Protein AF-A0AAJ4VQ17-F1 (afdb_monomer)

pLDDT: mean 73.84, std 9.92, range [55.25, 94.19]

Secondary structure (DSSP, 8-state):
-HHHHHHHHHHHHHHHHHHHHHHHHTTT-TTHHHHHHHHHHHHHHHHHHHHHHHHHHS---HHHHHHHHHHHHHHHHHHHHHHHHHHHHHHHHHHHHHHH--

Foldseek 3Di:
DVVVVVVVVLVVVVVVLCVVLVVVVVPPDPCNVVVVVVSVVVVVVSVVVVVVVVVVVPPPPCVVVVVVVVVVVVVVVVVVVVVVVVVVVVVVVVVVVVVVVD

Organism: NCBI:txid169430

Sequence (102 aa):
MRAFFEGLVLLAAVVVYFLPAIVADAREREDAFALTIFNVLFGWTVIGWIAAFVWARHRVSDKRLANLASNTRRSLGRVTIAKIVARSRRARAARRQSTLSA

Solvent-accessible surface area (backbone atoms only — not comparable to full-atom values): 5845 Å² total; per-residue (Å²): 111,69,70,56,53,52,50,50,53,52,52,52,51,53,55,63,64,48,47,63,58,58,58,40,67,75,59,82,48,90,63,47,60,63,53,49,53,50,49,50,57,55,49,48,50,52,52,51,49,53,51,49,51,56,53,69,68,49,74,75,67,55,66,60,58,52,53,51,55,60,55,50,55,58,56,52,52,52,53,54,51,50,53,53,50,52,53,53,51,54,57,50,52,57,55,53,52,62,67,71,77,111

Radius of gyration: 34.55 Å; Cα contacts (8 Å, |Δi|>4): 9; chains: 1; bounding box: 64×31×95 Å

Mean predicted aligned error: 14.81 Å

InterPro domains:
  IPR016410 Bacteriophage-associated immunity protein [PF14373] (16-56)

Structure (mmCIF, N/CA/C/O backbone):
data_AF-A0AAJ4VQ17-F1
#
_entry.id   AF-A0AAJ4VQ17-F1
#
loop_
_atom_site.group_PDB
_atom_site.id
_atom_site.type_symbol
_atom_site.label_atom_id
_atom_site.label_alt_id
_atom_site.label_comp_id
_atom_site.label_asym_id
_atom_site.label_entity_id
_atom_site.label_seq_id
_atom_site.pdbx_PDB_in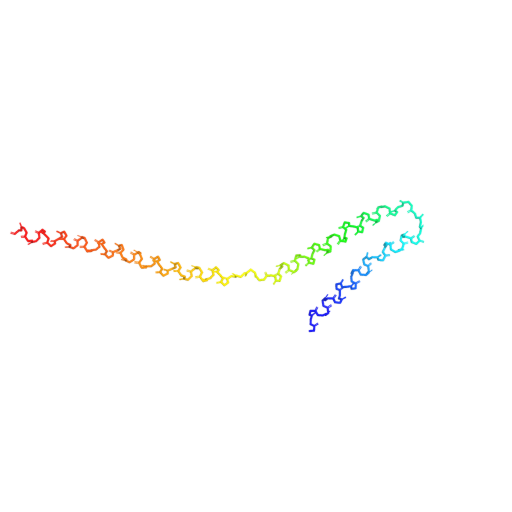s_code
_atom_site.Cartn_x
_atom_site.Cartn_y
_atom_site.Cartn_z
_atom_site.occupancy
_atom_site.B_iso_or_equiv
_atom_site.auth_seq_id
_atom_site.auth_comp_id
_atom_site.auth_asym_id
_atom_site.auth_atom_id
_atom_site.pdbx_PDB_model_num
ATOM 1 N N . MET A 1 1 ? -10.575 -19.719 -8.647 1.00 59.41 1 MET A N 1
ATOM 2 C CA . MET A 1 1 ? -10.541 -19.372 -10.088 1.00 59.41 1 MET A CA 1
ATOM 3 C C . MET A 1 1 ? -10.501 -17.862 -10.317 1.00 59.41 1 MET A C 1
ATOM 5 O O . MET A 1 1 ? -9.563 -17.419 -10.958 1.00 59.41 1 MET A O 1
ATOM 9 N N . ARG A 1 2 ? -11.405 -17.055 -9.732 1.00 62.16 2 ARG A N 1
ATOM 10 C CA . ARG A 1 2 ? -11.409 -15.580 -9.904 1.00 62.16 2 ARG A CA 1
ATOM 11 C C . ARG A 1 2 ? -10.091 -14.881 -9.517 1.00 62.16 2 ARG A C 1
ATOM 13 O O . ARG A 1 2 ? -9.524 -14.179 -10.338 1.00 62.16 2 ARG A O 1
ATOM 20 N N . ALA A 1 3 ? -9.541 -15.190 -8.340 1.00 66.75 3 ALA A N 1
ATOM 21 C CA . ALA A 1 3 ? -8.275 -14.608 -7.872 1.00 66.75 3 ALA A CA 1
ATOM 22 C C . ALA A 1 3 ? -7.043 -14.986 -8.724 1.00 66.75 3 ALA A C 1
ATOM 24 O O . ALA A 1 3 ? -6.043 -14.279 -8.719 1.00 66.75 3 ALA A O 1
ATOM 25 N N . PHE A 1 4 ? -7.104 -16.107 -9.452 1.00 69.50 4 PHE A N 1
ATOM 26 C CA . PHE A 1 4 ? -6.016 -16.548 -10.331 1.00 69.50 4 PHE A CA 1
ATOM 27 C C . PHE A 1 4 ? -6.030 -15.763 -11.648 1.00 69.50 4 PHE A C 1
ATOM 29 O O . PHE A 1 4 ? -4.985 -15.340 -12.127 1.00 69.50 4 PHE A O 1
ATOM 36 N N . PHE A 1 5 ? -7.228 -15.503 -12.184 1.00 73.94 5 PHE A N 1
ATOM 37 C CA . PHE A 1 5 ? -7.427 -14.613 -13.328 1.00 73.94 5 PHE A CA 1
ATOM 38 C C . PHE A 1 5 ? -6.998 -13.177 -13.014 1.00 73.94 5 PHE A C 1
ATOM 40 O O . PHE A 1 5 ? -6.290 -12.574 -13.811 1.00 73.94 5 PHE A O 1
ATOM 47 N N . GLU A 1 6 ? -7.356 -12.652 -11.839 1.00 71.19 6 GLU A N 1
ATOM 48 C CA . GLU A 1 6 ? -6.902 -11.324 -11.395 1.00 71.19 6 GLU A CA 1
ATOM 49 C C . GLU A 1 6 ? -5.372 -11.249 -11.292 1.00 71.19 6 GLU A C 1
ATOM 51 O O . GLU A 1 6 ? -4.770 -10.300 -11.790 1.00 71.19 6 GLU A O 1
ATOM 56 N N . GLY A 1 7 ? -4.732 -12.274 -10.717 1.00 72.12 7 GLY A N 1
ATOM 57 C CA . GLY A 1 7 ? -3.270 -12.355 -10.647 1.00 72.12 7 GLY A CA 1
ATOM 58 C C . GLY A 1 7 ? -2.598 -12.423 -12.022 1.00 72.12 7 GLY A C 1
ATOM 59 O O . GLY A 1 7 ? -1.580 -11.773 -12.240 1.00 72.12 7 GLY A O 1
ATOM 60 N N . LEU A 1 8 ? -3.188 -13.159 -12.968 1.00 75.69 8 LEU A N 1
ATOM 61 C CA . LEU A 1 8 ? -2.674 -13.294 -14.333 1.00 75.69 8 LEU A CA 1
ATOM 62 C C . LEU A 1 8 ? -2.796 -11.988 -15.134 1.00 75.69 8 LEU A C 1
ATOM 64 O O . LEU A 1 8 ? -1.871 -11.623 -15.856 1.00 75.69 8 LEU A O 1
ATOM 68 N N . VAL A 1 9 ? -3.908 -11.266 -14.978 1.00 76.69 9 VAL A N 1
ATOM 69 C CA . VAL A 1 9 ? -4.121 -9.956 -15.614 1.00 76.69 9 VAL A CA 1
ATOM 70 C C . VAL A 1 9 ? -3.154 -8.912 -15.050 1.00 76.69 9 VAL A C 1
ATOM 72 O O . VAL A 1 9 ? -2.572 -8.147 -15.815 1.00 76.69 9 VAL A O 1
ATOM 75 N N . LEU A 1 10 ? -2.918 -8.919 -13.734 1.00 71.81 10 LEU A N 1
ATOM 76 C CA . LEU A 1 10 ? -1.914 -8.061 -13.094 1.00 71.81 10 LEU A CA 1
ATOM 77 C C . LEU A 1 10 ? -0.500 -8.359 -13.604 1.00 71.81 10 LEU A C 1
ATOM 79 O O . LEU A 1 10 ? 0.244 -7.436 -13.925 1.00 71.81 10 LEU A O 1
ATOM 83 N N . LEU A 1 11 ? -0.142 -9.637 -13.731 1.00 71.94 11 LEU A N 1
ATOM 84 C CA . LEU A 1 11 ? 1.164 -10.049 -14.244 1.00 71.94 11 LEU A CA 1
ATOM 85 C C . LEU A 1 11 ? 1.364 -9.618 -15.706 1.00 71.94 11 LEU A C 1
ATOM 87 O O . LEU A 1 11 ? 2.406 -9.064 -16.047 1.00 71.94 11 LEU A O 1
ATOM 91 N N . ALA A 1 12 ? 0.356 -9.819 -16.558 1.00 72.19 12 ALA A N 1
ATOM 92 C CA . ALA A 1 12 ? 0.399 -9.397 -17.957 1.00 72.19 12 ALA A CA 1
ATOM 93 C C . ALA A 1 12 ? 0.514 -7.869 -18.097 1.00 72.19 12 ALA A C 1
ATOM 95 O O . ALA A 1 12 ? 1.291 -7.384 -18.918 1.00 72.19 12 ALA A O 1
ATOM 96 N N . ALA A 1 13 ? -0.197 -7.108 -17.258 1.00 71.50 13 ALA A N 1
ATOM 97 C CA . ALA A 1 13 ? -0.100 -5.651 -17.228 1.00 71.50 13 ALA A CA 1
ATOM 98 C C . ALA A 1 13 ? 1.308 -5.174 -16.839 1.00 71.50 13 ALA A C 1
ATOM 100 O O . ALA A 1 13 ? 1.822 -4.249 -17.461 1.00 71.50 13 ALA A O 1
ATOM 101 N N . VAL A 1 14 ? 1.962 -5.836 -15.876 1.00 70.31 14 VAL A N 1
ATOM 102 C CA . VAL A 1 14 ? 3.353 -5.534 -15.492 1.00 70.31 14 VAL A CA 1
ATOM 103 C C . VAL A 1 14 ? 4.322 -5.809 -16.646 1.00 70.31 14 VAL A C 1
ATOM 105 O O . VAL A 1 14 ? 5.203 -5.001 -16.909 1.00 70.31 14 VAL A O 1
ATOM 108 N N . VAL A 1 15 ? 4.154 -6.905 -17.386 1.00 67.56 15 VAL A N 1
ATOM 109 C CA . VAL A 1 15 ? 5.038 -7.225 -18.523 1.00 67.56 15 VAL A CA 1
ATOM 110 C C . VAL A 1 15 ? 4.883 -6.211 -19.661 1.00 67.56 15 VAL A C 1
ATOM 112 O O . VAL A 1 15 ? 5.879 -5.719 -20.188 1.00 67.56 15 VAL A O 1
ATOM 115 N N . VAL A 1 16 ? 3.646 -5.838 -20.003 1.00 68.44 16 VAL A N 1
ATOM 116 C CA . VAL A 1 16 ? 3.375 -4.783 -20.998 1.00 68.44 16 VAL A CA 1
ATOM 117 C C . VAL A 1 16 ? 3.911 -3.429 -20.525 1.00 68.44 16 VAL A C 1
ATOM 119 O O . VAL A 1 16 ? 4.372 -2.624 -21.330 1.00 68.44 16 VAL A O 1
ATOM 122 N N . TYR A 1 17 ? 3.917 -3.198 -19.216 1.00 64.69 17 TYR A N 1
ATOM 123 C CA . TYR A 1 17 ? 4.447 -1.988 -18.607 1.00 64.69 17 TYR A CA 1
ATOM 124 C C . TYR A 1 17 ? 5.983 -1.858 -18.726 1.00 64.69 17 TY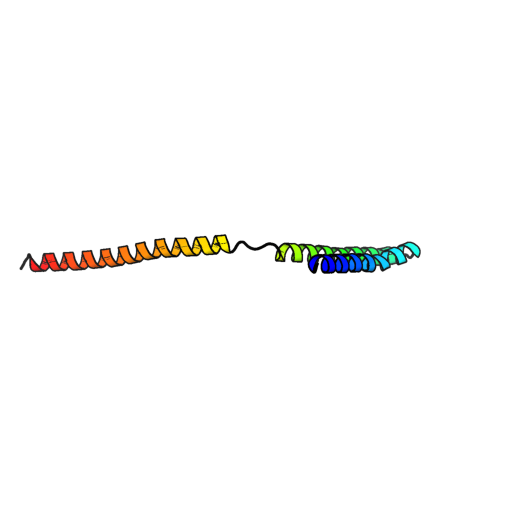R A C 1
ATOM 126 O O . TYR A 1 17 ? 6.489 -0.744 -18.838 1.00 64.69 17 TYR A O 1
ATOM 134 N N . PHE A 1 18 ? 6.731 -2.966 -18.814 1.00 61.88 18 PHE A N 1
ATOM 135 C CA . PHE A 1 18 ? 8.189 -2.952 -19.041 1.00 61.88 18 PHE A CA 1
ATOM 136 C C . PHE A 1 18 ? 8.609 -2.873 -20.517 1.00 61.88 18 PHE A C 1
ATOM 138 O O . PHE A 1 18 ? 9.781 -2.634 -20.818 1.00 61.88 18 PHE A O 1
ATOM 145 N N . LEU A 1 19 ? 7.667 -3.030 -21.447 1.00 63.94 19 LEU A N 1
ATOM 146 C CA . LEU A 1 19 ? 7.924 -3.002 -22.888 1.00 63.94 19 LEU A CA 1
ATOM 147 C C . LEU A 1 19 ? 8.615 -1.709 -23.378 1.00 63.94 19 LEU A C 1
ATOM 149 O O . LEU A 1 19 ? 9.547 -1.814 -24.175 1.00 63.94 19 LEU A O 1
ATOM 153 N N . PRO A 1 20 ? 8.258 -0.500 -22.895 1.00 59.62 20 PRO A N 1
ATOM 154 C CA . PRO A 1 20 ? 8.918 0.736 -23.314 1.00 59.62 20 PRO A CA 1
ATOM 155 C C . PRO A 1 20 ? 10.395 0.793 -22.908 1.00 59.62 20 PRO A C 1
ATOM 157 O O . PRO A 1 20 ? 11.211 1.310 -23.664 1.00 59.62 20 PRO A O 1
ATOM 160 N N . ALA A 1 21 ? 10.752 0.234 -21.746 1.00 59.72 21 ALA A N 1
ATOM 161 C CA . ALA A 1 21 ? 12.130 0.224 -21.256 1.00 59.72 21 ALA A CA 1
ATOM 162 C C . ALA A 1 21 ? 13.029 -0.697 -22.090 1.00 59.72 21 ALA A C 1
ATOM 164 O O . ALA A 1 21 ? 14.138 -0.307 -22.435 1.00 59.72 21 ALA A O 1
ATOM 165 N N . ILE A 1 22 ? 12.516 -1.865 -22.495 1.00 62.03 22 ILE A N 1
ATOM 166 C CA . ILE A 1 22 ? 13.218 -2.793 -23.399 1.00 62.03 22 ILE A CA 1
ATOM 167 C C . ILE A 1 22 ? 13.417 -2.149 -24.781 1.00 62.03 22 ILE A C 1
ATOM 169 O O . ILE A 1 22 ? 14.477 -2.271 -25.388 1.00 62.03 22 ILE A O 1
ATOM 173 N N . VAL A 1 23 ? 12.405 -1.427 -25.277 1.00 63.19 23 VAL A N 1
ATOM 174 C CA . VAL A 1 23 ? 12.464 -0.743 -26.581 1.00 63.19 23 VAL A CA 1
ATOM 175 C C . VAL A 1 23 ? 13.424 0.454 -26.570 1.00 63.19 23 VAL A C 1
ATOM 177 O O . VAL A 1 23 ? 14.013 0.767 -27.605 1.00 63.19 23 VAL A O 1
ATOM 180 N N . ALA A 1 24 ? 13.597 1.121 -25.429 1.00 56.69 24 ALA A N 1
ATOM 181 C CA . ALA A 1 24 ? 14.515 2.250 -25.292 1.00 56.69 24 ALA A CA 1
ATOM 182 C C . ALA A 1 24 ? 15.973 1.830 -25.098 1.00 56.69 24 ALA A C 1
ATOM 184 O O . ALA A 1 24 ? 16.852 2.450 -25.696 1.00 56.69 24 ALA A O 1
ATOM 185 N N . ASP A 1 25 ? 16.216 0.756 -24.344 1.00 58.16 25 ASP A N 1
ATOM 186 C CA . ASP A 1 25 ? 17.544 0.145 -24.195 1.00 58.16 25 ASP A CA 1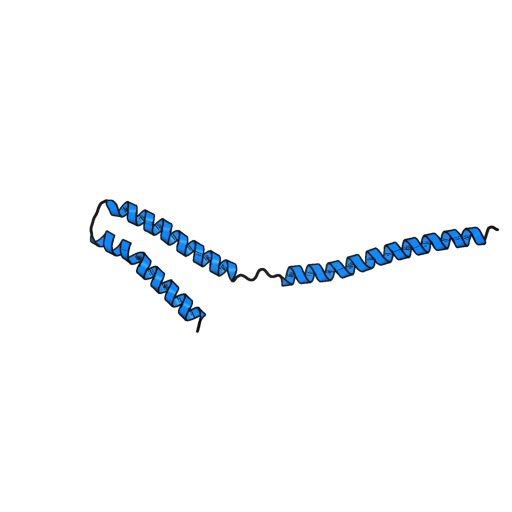
ATOM 187 C C . ASP A 1 25 ? 18.072 -0.357 -25.553 1.00 58.16 25 ASP A C 1
ATOM 189 O O . ASP A 1 25 ? 19.217 -0.118 -25.921 1.00 58.16 25 ASP A O 1
ATOM 193 N N . ALA A 1 26 ? 17.185 -0.908 -26.390 1.00 59.09 26 ALA A N 1
ATOM 194 C CA . ALA A 1 26 ? 17.509 -1.345 -27.750 1.00 59.09 26 ALA A CA 1
ATOM 195 C C . ALA A 1 26 ? 17.812 -0.207 -28.756 1.00 59.09 26 ALA A C 1
ATOM 197 O O . ALA A 1 26 ? 18.128 -0.497 -29.912 1.00 59.09 26 ALA A O 1
ATOM 198 N N . ARG A 1 27 ? 17.673 1.077 -28.379 1.00 63.12 27 ARG A N 1
ATOM 199 C CA . ARG A 1 27 ? 17.829 2.232 -29.294 1.00 63.12 27 ARG A CA 1
ATOM 200 C C . ARG A 1 27 ? 18.950 3.221 -28.936 1.00 63.12 27 ARG A C 1
ATOM 202 O O . ARG A 1 27 ? 19.079 4.195 -29.676 1.00 63.12 27 ARG A O 1
ATOM 209 N N . GLU A 1 28 ? 19.729 2.999 -27.869 1.00 58.06 28 GLU A N 1
ATOM 210 C CA . GLU A 1 28 ? 20.910 3.813 -27.475 1.00 58.06 28 GLU A CA 1
ATOM 211 C C . GLU A 1 28 ? 20.700 5.347 -27.550 1.00 58.06 28 GLU A C 1
ATOM 213 O O . GLU A 1 28 ? 21.566 6.096 -28.001 1.00 58.06 28 GLU A O 1
ATOM 218 N N . ARG A 1 29 ? 19.527 5.853 -27.142 1.00 55.31 29 ARG A N 1
ATOM 219 C CA . ARG A 1 29 ? 19.234 7.301 -27.153 1.00 55.31 29 ARG A CA 1
ATOM 220 C C . ARG A 1 29 ? 19.430 7.936 -25.776 1.00 55.31 29 ARG A C 1
ATOM 222 O O . ARG A 1 29 ? 19.027 7.358 -24.772 1.00 55.31 29 ARG A O 1
ATOM 229 N N . GLU A 1 30 ? 19.964 9.163 -25.748 1.00 57.88 30 GLU A N 1
ATOM 230 C CA . GLU A 1 30 ? 20.189 9.993 -24.542 1.00 57.88 30 GLU A CA 1
ATOM 231 C C . GLU A 1 30 ? 18.919 10.202 -23.681 1.00 57.88 30 GLU A C 1
ATOM 233 O O . GLU A 1 30 ? 19.006 10.492 -22.488 1.00 57.88 30 GLU A O 1
ATOM 238 N N . ASP A 1 31 ? 17.732 9.951 -24.242 1.00 59.56 31 ASP A N 1
ATOM 239 C CA . ASP A 1 31 ? 16.431 9.993 -23.557 1.00 59.56 31 ASP A CA 1
ATOM 240 C C . ASP A 1 31 ? 16.178 8.795 -22.609 1.00 59.56 31 ASP A C 1
ATOM 242 O O . ASP A 1 31 ? 15.161 8.749 -21.904 1.00 59.56 31 ASP A O 1
ATOM 246 N N . ALA A 1 32 ? 17.099 7.824 -22.550 1.00 60.03 32 ALA A N 1
ATOM 247 C CA . ALA A 1 32 ? 17.025 6.643 -21.684 1.00 60.03 32 ALA A CA 1
ATOM 248 C C . ALA A 1 32 ? 16.852 6.998 -20.195 1.00 60.03 32 ALA A C 1
ATOM 250 O O . ALA A 1 32 ? 16.178 6.280 -19.449 1.00 60.03 32 ALA A O 1
ATOM 251 N N . PHE A 1 33 ? 17.393 8.137 -19.756 1.00 65.25 33 PHE A N 1
ATOM 252 C CA . PHE A 1 33 ? 17.264 8.596 -18.373 1.00 65.25 33 PHE A CA 1
ATOM 253 C C . PHE A 1 33 ? 15.829 9.018 -18.022 1.00 65.25 33 PHE A C 1
ATOM 255 O O . PHE A 1 33 ? 15.305 8.629 -16.974 1.00 65.25 33 PHE A O 1
ATOM 262 N N . ALA A 1 34 ? 15.154 9.746 -18.919 1.00 65.38 34 ALA A N 1
ATOM 263 C CA . ALA A 1 34 ? 13.762 10.156 -18.728 1.00 65.38 34 ALA A CA 1
ATOM 264 C C . ALA A 1 34 ? 12.830 8.938 -18.667 1.00 65.38 34 ALA A C 1
ATOM 266 O O . ALA A 1 34 ? 11.923 8.886 -17.835 1.00 65.3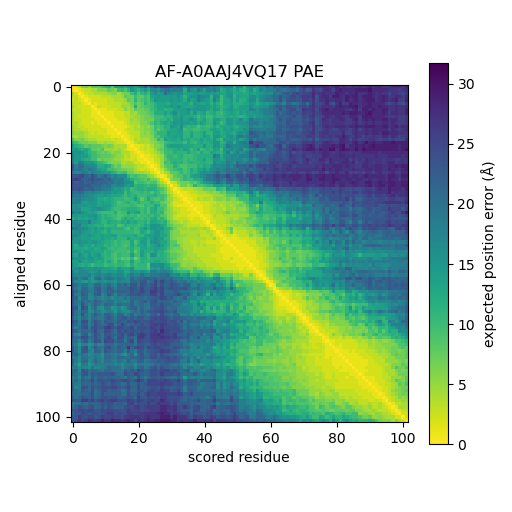8 34 ALA A O 1
ATOM 267 N N . LEU A 1 35 ? 13.100 7.920 -19.487 1.00 69.62 35 LEU A N 1
ATOM 268 C CA . LEU A 1 35 ? 12.332 6.681 -19.475 1.00 69.62 35 LEU A CA 1
ATOM 269 C C . LEU A 1 35 ? 12.611 5.819 -18.241 1.00 69.62 35 LEU A C 1
ATOM 271 O O . LEU A 1 35 ? 11.695 5.188 -17.721 1.00 69.62 35 LEU A O 1
ATOM 275 N N . THR A 1 36 ? 13.843 5.835 -17.730 1.00 67.94 36 THR A N 1
ATOM 276 C CA . THR A 1 36 ? 14.204 5.160 -16.476 1.00 67.94 36 THR A CA 1
ATOM 277 C C . THR A 1 36 ? 13.477 5.793 -15.293 1.00 67.94 36 THR A C 1
ATOM 279 O O . THR A 1 36 ? 12.863 5.078 -14.505 1.00 67.94 36 THR A O 1
ATOM 282 N N . ILE A 1 37 ? 13.458 7.127 -15.195 1.00 69.88 37 ILE A N 1
ATOM 283 C CA . ILE A 1 37 ? 12.694 7.847 -14.162 1.00 69.88 37 ILE A CA 1
ATOM 284 C C . 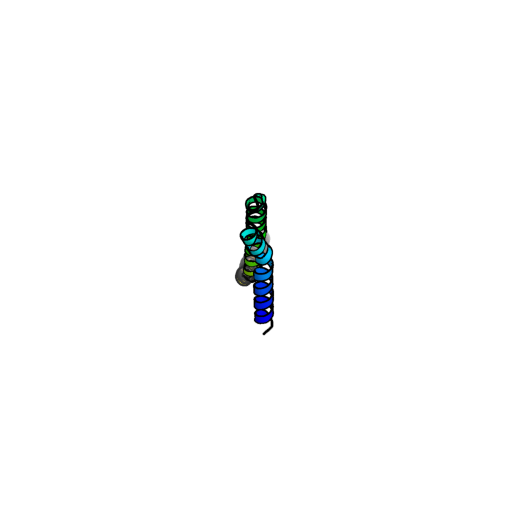ILE A 1 37 ? 11.198 7.575 -14.301 1.00 69.88 37 ILE A C 1
ATOM 286 O O . ILE A 1 37 ? 10.536 7.299 -1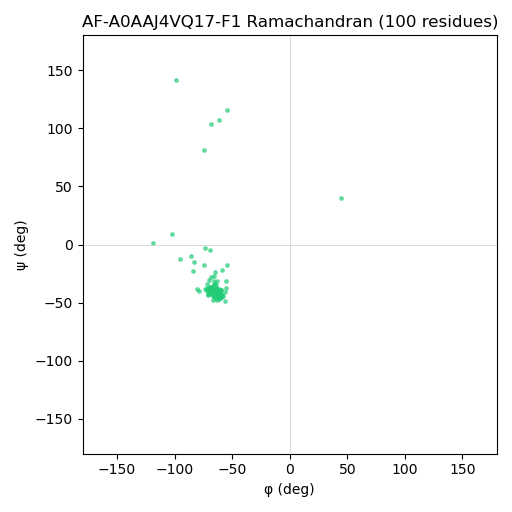3.301 1.00 69.88 37 ILE A O 1
ATOM 290 N N . PHE A 1 38 ? 10.665 7.617 -15.524 1.00 70.12 38 PHE A N 1
ATOM 291 C CA . PHE A 1 38 ? 9.259 7.320 -15.776 1.00 70.12 38 PHE A CA 1
ATOM 292 C C . PHE A 1 38 ? 8.913 5.889 -15.347 1.00 70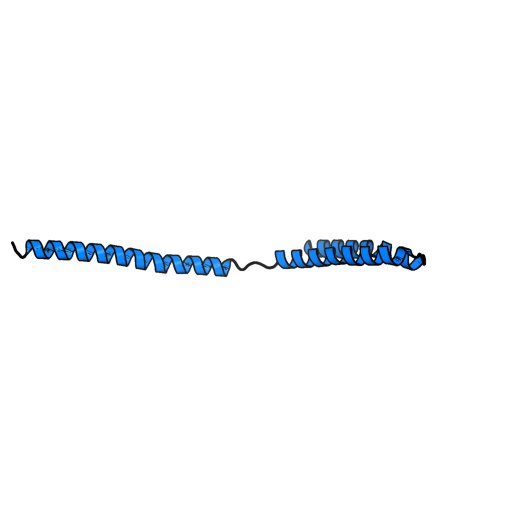.12 38 PHE A C 1
ATOM 294 O O . PHE A 1 38 ? 7.932 5.682 -14.636 1.00 70.12 38 PHE A O 1
ATOM 301 N N . ASN A 1 39 ? 9.762 4.917 -15.694 1.00 66.31 39 ASN A N 1
ATOM 302 C CA . ASN A 1 39 ? 9.568 3.518 -15.340 1.00 66.31 39 ASN A CA 1
ATOM 303 C C . ASN A 1 39 ? 9.704 3.274 -13.827 1.00 66.31 39 ASN A C 1
ATOM 305 O O . ASN A 1 39 ? 8.917 2.529 -13.252 1.00 66.31 39 ASN A O 1
ATOM 309 N N . VAL A 1 40 ? 10.640 3.943 -13.150 1.00 70.88 40 VAL A N 1
ATOM 310 C CA . VAL A 1 40 ? 10.792 3.863 -11.689 1.00 70.88 40 VAL A CA 1
ATOM 311 C C . VAL A 1 40 ? 9.595 4.493 -10.980 1.00 70.88 40 VAL A C 1
ATOM 313 O O . VAL A 1 40 ? 9.026 3.865 -10.092 1.00 70.88 40 VAL A O 1
ATOM 316 N N . LEU A 1 41 ? 9.164 5.692 -11.383 1.00 71.00 41 LEU A N 1
ATOM 317 C CA . LEU A 1 41 ? 8.014 6.374 -10.780 1.00 71.00 41 LEU A CA 1
ATOM 318 C C . LEU A 1 41 ? 6.720 5.588 -10.981 1.00 71.00 41 LEU A C 1
ATOM 320 O O . LEU A 1 41 ? 5.949 5.420 -10.040 1.00 71.00 41 LEU A O 1
ATOM 324 N N . PHE A 1 42 ? 6.481 5.085 -12.186 1.00 68.62 42 PHE A N 1
ATOM 325 C CA . PHE A 1 42 ? 5.241 4.388 -12.504 1.00 68.62 42 PHE A CA 1
ATOM 326 C C . PHE A 1 42 ? 5.315 2.896 -12.094 1.00 68.62 42 PHE A C 1
ATOM 328 O O . PHE A 1 42 ? 4.314 2.299 -11.710 1.00 68.62 42 PHE A O 1
ATOM 335 N N . GLY A 1 43 ? 6.508 2.308 -11.968 1.00 65.81 43 GLY A N 1
ATOM 336 C CA . GLY A 1 43 ? 6.704 1.002 -11.330 1.00 65.81 43 GLY A CA 1
ATOM 337 C C . GLY A 1 43 ? 6.447 1.081 -9.824 1.00 65.81 43 GLY A C 1
ATOM 338 O O . GLY A 1 43 ? 5.821 0.197 -9.235 1.00 65.81 43 GLY A O 1
ATOM 339 N N . TRP A 1 44 ? 6.846 2.195 -9.207 1.00 75.38 44 TRP A N 1
ATOM 340 C CA . TRP A 1 44 ? 6.586 2.489 -7.802 1.00 75.38 44 TRP A CA 1
ATOM 341 C C . TRP A 1 44 ? 5.090 2.650 -7.495 1.00 75.38 44 TRP A C 1
ATOM 343 O O . TRP A 1 44 ? 4.633 2.213 -6.435 1.00 75.38 44 TRP A O 1
ATOM 353 N N . THR A 1 45 ? 4.285 3.191 -8.419 1.00 72.81 45 THR A N 1
ATOM 354 C CA . THR A 1 45 ? 2.827 3.286 -8.215 1.00 72.81 45 THR A CA 1
ATOM 355 C C . THR A 1 45 ? 2.146 1.919 -8.257 1.00 72.81 45 THR A C 1
ATOM 357 O O . THR A 1 45 ? 1.262 1.667 -7.436 1.00 72.81 45 THR A O 1
ATOM 360 N N . VAL A 1 46 ? 2.595 1.000 -9.120 1.00 74.25 46 VAL A N 1
ATOM 361 C CA . VAL A 1 46 ? 2.083 -0.383 -9.167 1.00 74.25 46 VAL A CA 1
ATOM 362 C C . VAL A 1 46 ? 2.384 -1.125 -7.863 1.00 74.25 46 VAL A C 1
ATOM 364 O O . VAL A 1 46 ? 1.491 -1.756 -7.292 1.00 74.25 46 VAL A O 1
ATOM 367 N N . ILE A 1 47 ? 3.610 -1.001 -7.344 1.00 77.44 47 ILE A N 1
ATOM 368 C CA . ILE A 1 47 ? 3.992 -1.577 -6.044 1.00 77.44 47 ILE A CA 1
ATOM 369 C C . ILE A 1 47 ? 3.107 -1.006 -4.927 1.00 77.44 47 ILE A C 1
ATOM 371 O O . ILE A 1 47 ? 2.574 -1.766 -4.114 1.00 77.44 47 ILE A O 1
ATOM 375 N N . GLY A 1 48 ? 2.885 0.313 -4.918 1.00 81.50 48 GLY A N 1
ATOM 376 C CA . GLY A 1 48 ? 1.996 0.974 -3.960 1.00 81.50 48 GLY A CA 1
ATOM 377 C C . GLY A 1 48 ? 0.551 0.467 -4.023 1.00 81.50 48 GLY A C 1
ATOM 378 O O . GLY A 1 48 ? -0.077 0.255 -2.986 1.00 81.50 48 GLY A O 1
ATOM 379 N N . TRP A 1 49 ? 0.027 0.205 -5.221 1.00 82.44 49 TRP A N 1
ATOM 380 C CA . TRP A 1 49 ? -1.332 -0.312 -5.406 1.00 82.44 49 TRP A CA 1
ATOM 381 C C . TRP A 1 49 ? -1.470 -1.769 -4.971 1.00 82.44 49 TRP A C 1
ATOM 383 O O . TRP A 1 49 ? -2.456 -2.114 -4.321 1.00 82.44 49 TRP A O 1
ATOM 393 N N . ILE A 1 50 ? -0.480 -2.619 -5.263 1.00 81.06 50 ILE A N 1
ATOM 394 C CA . ILE A 1 50 ? -0.454 -4.006 -4.771 1.00 81.06 50 ILE A CA 1
ATOM 395 C C . ILE A 1 50 ? -0.391 -4.011 -3.241 1.00 81.06 50 ILE A C 1
ATOM 397 O O . ILE A 1 50 ? -1.167 -4.723 -2.601 1.00 81.06 50 ILE A O 1
ATOM 401 N N . ALA A 1 51 ? 0.471 -3.181 -2.646 1.00 83.06 51 ALA A N 1
ATOM 402 C CA . ALA A 1 51 ? 0.546 -3.021 -1.198 1.00 83.06 51 ALA A CA 1
ATOM 403 C C . ALA A 1 51 ? -0.801 -2.566 -0.611 1.00 83.06 51 ALA A C 1
ATOM 405 O O . ALA A 1 51 ? -1.268 -3.161 0.359 1.00 83.06 51 ALA A O 1
ATOM 406 N N . ALA A 1 52 ? -1.473 -1.592 -1.233 1.00 84.44 52 ALA A N 1
ATOM 407 C CA . ALA A 1 52 ? -2.803 -1.140 -0.825 1.00 84.44 52 ALA A CA 1
ATOM 408 C C . ALA A 1 52 ? -3.876 -2.235 -0.970 1.00 84.44 52 ALA A C 1
ATOM 410 O O . ALA A 1 52 ? -4.721 -2.376 -0.090 1.00 84.44 52 ALA A O 1
ATOM 411 N N . PHE A 1 53 ? -3.831 -3.058 -2.021 1.00 83.88 53 PHE A N 1
ATOM 412 C CA . PHE A 1 53 ? -4.743 -4.194 -2.203 1.00 83.88 53 PHE A CA 1
ATOM 413 C C . PHE A 1 53 ? -4.543 -5.273 -1.136 1.00 83.88 53 PHE A C 1
ATOM 415 O O . PHE A 1 53 ? -5.511 -5.793 -0.572 1.00 83.88 53 PHE A O 1
ATOM 422 N N . VAL A 1 54 ? -3.286 -5.604 -0.833 1.00 84.44 54 VAL A N 1
ATOM 423 C CA . VAL A 1 54 ? -2.935 -6.522 0.258 1.00 84.44 54 VAL A CA 1
ATOM 424 C C . VAL A 1 54 ? -3.402 -5.948 1.596 1.00 84.44 54 VAL A C 1
ATOM 426 O O . VAL A 1 54 ? -4.011 -6.667 2.392 1.00 84.44 54 VAL A O 1
ATOM 429 N N . TRP A 1 55 ? -3.206 -4.646 1.810 1.00 84.12 55 TRP A N 1
ATOM 430 C CA . TRP A 1 55 ? -3.668 -3.940 3.002 1.00 84.12 55 TRP A CA 1
ATOM 431 C C . TRP A 1 55 ? -5.196 -3.941 3.121 1.00 84.12 55 TRP A C 1
ATOM 433 O O . TRP A 1 55 ? -5.727 -4.214 4.193 1.00 84.12 55 TRP A O 1
ATOM 443 N N . ALA A 1 56 ? -5.924 -3.721 2.026 1.00 80.25 56 ALA A N 1
ATOM 444 C CA . ALA A 1 56 ? -7.387 -3.757 1.994 1.00 80.25 56 ALA A CA 1
ATOM 445 C C . ALA A 1 56 ? -7.943 -5.161 2.280 1.00 80.25 56 ALA A C 1
ATOM 447 O O . ALA A 1 56 ? -9.010 -5.316 2.876 1.00 80.25 56 ALA A O 1
ATOM 448 N N . ARG A 1 57 ? -7.205 -6.207 1.892 1.00 77.94 57 ARG A N 1
ATOM 449 C CA . ARG A 1 57 ? -7.523 -7.593 2.259 1.00 77.94 57 ARG A CA 1
ATOM 450 C C . ARG A 1 57 ? -7.205 -7.920 3.713 1.00 77.94 57 ARG A C 1
ATOM 452 O O . ARG A 1 57 ? -7.720 -8.920 4.229 1.00 77.94 57 ARG A O 1
ATOM 459 N N . HIS A 1 58 ? -6.378 -7.116 4.374 1.00 76.62 58 HIS A N 1
ATOM 460 C CA . HIS A 1 58 ? -6.117 -7.268 5.790 1.00 76.62 58 HIS A CA 1
ATOM 461 C C . HIS A 1 58 ? -7.391 -6.896 6.550 1.00 76.62 58 HIS A C 1
ATOM 463 O O . HIS A 1 58 ? -7.759 -5.733 6.683 1.00 76.62 58 HIS A O 1
ATOM 469 N N . ARG A 1 59 ? -8.107 -7.916 7.038 1.00 63.84 59 ARG A N 1
ATOM 470 C CA . ARG A 1 59 ? -9.287 -7.701 7.876 1.00 63.84 59 ARG A CA 1
ATOM 471 C C . ARG A 1 59 ? -8.840 -6.964 9.131 1.00 63.84 59 ARG A C 1
ATOM 473 O O . ARG A 1 59 ? -8.213 -7.566 10.005 1.00 63.84 59 ARG A O 1
ATOM 480 N N . VAL A 1 60 ? -9.183 -5.684 9.228 1.00 67.00 60 VAL A N 1
ATOM 481 C CA . VAL A 1 60 ? -9.216 -4.989 10.511 1.00 67.00 60 VAL A CA 1
ATOM 482 C C . VA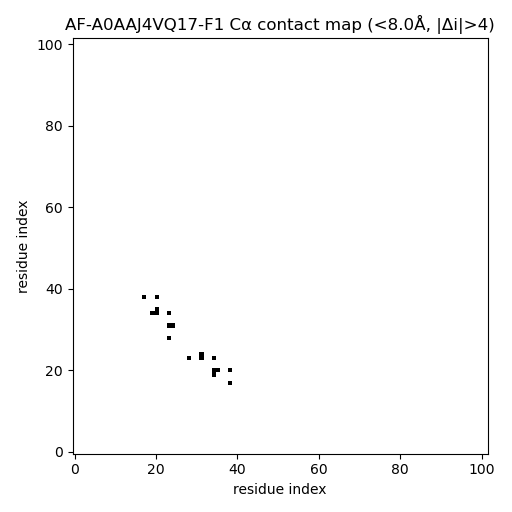L A 1 60 ? -10.121 -5.839 11.400 1.00 67.00 60 VAL A C 1
ATOM 484 O O . VAL A 1 60 ? -11.259 -6.139 11.048 1.00 67.00 60 VAL A O 1
ATOM 487 N N . SER A 1 61 ? -9.559 -6.400 12.471 1.00 69.12 61 SER A N 1
ATOM 488 C CA . SER A 1 61 ? -10.271 -7.362 13.310 1.00 69.12 61 SER A CA 1
ATOM 489 C C . SER A 1 61 ? -11.304 -6.627 14.161 1.00 69.12 61 SER A C 1
ATOM 491 O O . SER A 1 61 ? -11.097 -6.370 15.349 1.00 69.12 61 SER A O 1
ATOM 493 N N . ASP A 1 62 ? -12.451 -6.335 13.553 1.00 69.88 62 ASP A N 1
ATOM 494 C CA . ASP A 1 62 ? -13.616 -5.734 14.207 1.00 69.88 62 ASP A CA 1
ATOM 495 C C . ASP A 1 62 ? -14.125 -6.602 15.356 1.00 69.88 62 ASP A C 1
ATOM 497 O O . ASP A 1 62 ? -14.734 -6.107 16.298 1.00 69.88 62 ASP A O 1
ATOM 501 N N . LYS A 1 63 ? -13.804 -7.903 15.342 1.00 71.31 63 LYS A N 1
ATOM 502 C CA . LYS A 1 63 ? -14.123 -8.837 16.427 1.00 71.31 63 LYS A CA 1
ATOM 503 C C . LYS A 1 63 ? -13.581 -8.352 17.770 1.00 71.31 63 LYS A C 1
ATOM 505 O O . LYS A 1 63 ? -14.251 -8.511 18.787 1.00 71.31 63 LYS A O 1
ATOM 510 N N . ARG A 1 64 ? -12.389 -7.745 17.798 1.00 74.00 64 ARG A N 1
ATOM 511 C CA . ARG A 1 64 ? -11.790 -7.260 19.049 1.00 74.00 64 ARG A CA 1
ATOM 512 C C . ARG A 1 64 ? -12.550 -6.034 19.573 1.00 74.00 64 ARG A C 1
ATOM 514 O O . ARG A 1 64 ? -12.879 -5.998 20.755 1.00 74.00 64 ARG A O 1
ATOM 521 N N . LEU A 1 65 ? -12.919 -5.105 18.688 1.00 76.69 65 LEU A N 1
ATOM 522 C CA . LEU A 1 65 ? -13.733 -3.923 19.005 1.00 76.69 65 LEU A CA 1
ATOM 523 C C . LEU A 1 65 ? -15.167 -4.297 19.417 1.00 76.69 65 LEU A C 1
ATOM 525 O O . LEU A 1 65 ? -15.684 -3.773 20.403 1.00 76.69 65 LEU A O 1
ATOM 529 N N . ALA A 1 66 ? -15.782 -5.262 18.734 1.00 80.44 66 ALA A N 1
ATOM 530 C CA . ALA A 1 66 ? -17.100 -5.794 19.068 1.00 80.44 66 ALA A CA 1
ATOM 531 C C . ALA A 1 66 ? -17.114 -6.461 20.457 1.00 80.44 66 ALA A C 1
ATOM 533 O O . ALA A 1 66 ? -18.011 -6.194 21.259 1.00 80.44 66 ALA A O 1
ATOM 534 N N . ASN A 1 67 ? -16.084 -7.253 20.781 1.00 80.25 67 ASN A N 1
ATOM 535 C CA . ASN A 1 67 ? -15.932 -7.890 22.095 1.00 80.25 67 ASN A CA 1
ATOM 536 C C . ASN A 1 67 ? -15.676 -6.867 23.224 1.00 80.25 67 ASN A C 1
ATOM 538 O O . ASN A 1 67 ? -16.165 -7.028 24.347 1.00 80.25 67 ASN A O 1
ATOM 542 N N . LEU A 1 68 ? -14.939 -5.787 22.938 1.00 79.81 68 LEU A N 1
ATOM 543 C CA . LEU A 1 68 ? -14.727 -4.667 23.867 1.00 79.81 68 LEU A CA 1
ATOM 544 C C . LEU A 1 68 ? -16.032 -3.894 24.132 1.00 79.81 68 LEU A C 1
ATOM 546 O O . LEU A 1 68 ? -16.337 -3.560 25.284 1.00 79.81 68 LEU A O 1
ATOM 550 N N . ALA A 1 69 ? -16.845 -3.669 23.097 1.00 81.06 69 ALA A N 1
ATOM 551 C CA . ALA A 1 69 ? -18.139 -3.002 23.219 1.00 81.06 69 ALA A CA 1
ATOM 552 C C . ALA A 1 69 ? -19.156 -3.837 24.021 1.00 81.06 69 ALA A C 1
ATOM 554 O O . ALA A 1 69 ? -19.880 -3.294 24.865 1.00 81.06 69 ALA A O 1
ATOM 555 N N . SER A 1 70 ? -19.194 -5.160 23.821 1.00 79.75 70 SER A N 1
ATOM 556 C CA . SER A 1 70 ? -20.116 -6.044 24.548 1.00 79.75 70 SER A CA 1
ATOM 557 C C . SER A 1 70 ? -19.790 -6.152 26.040 1.00 79.75 70 SER A C 1
ATOM 559 O O . SER A 1 70 ? -20.706 -6.171 26.869 1.00 79.75 70 SER A O 1
ATOM 561 N N . ASN A 1 71 ? -18.504 -6.181 26.405 1.00 77.25 71 ASN A N 1
ATOM 562 C CA . ASN A 1 71 ? -18.084 -6.296 27.805 1.00 77.25 71 ASN A CA 1
ATOM 563 C C . ASN A 1 71 ? -18.304 -4.990 28.583 1.00 77.25 71 ASN A C 1
ATOM 565 O O . ASN A 1 71 ? -18.778 -5.019 29.721 1.00 77.25 71 ASN A O 1
ATOM 569 N N . THR A 1 72 ? -18.056 -3.845 27.944 1.00 78.44 72 THR A N 1
ATOM 570 C CA . THR A 1 72 ? -18.220 -2.519 28.561 1.00 78.44 72 THR A CA 1
ATOM 571 C C . THR A 1 72 ? -19.689 -2.190 28.864 1.00 78.44 72 THR A C 1
ATOM 573 O O . THR A 1 72 ? -19.997 -1.640 29.922 1.00 78.44 72 THR A O 1
ATOM 576 N N . ARG A 1 73 ? -20.640 -2.597 28.006 1.00 73.88 73 ARG A N 1
ATOM 577 C CA . ARG A 1 73 ? -22.084 -2.396 28.267 1.00 73.88 73 ARG A CA 1
ATOM 578 C C . ARG A 1 73 ? -22.554 -3.078 29.557 1.00 73.88 73 ARG A C 1
ATOM 580 O O . ARG A 1 73 ? -23.362 -2.513 30.294 1.00 73.88 73 ARG A O 1
ATOM 587 N N . ARG A 1 74 ? -22.044 -4.280 29.854 1.00 75.69 74 ARG A N 1
ATOM 588 C CA . ARG A 1 74 ? -22.440 -5.047 31.049 1.00 75.69 74 ARG A CA 1
ATOM 589 C C . ARG A 1 74 ? -21.889 -4.444 32.342 1.00 75.69 74 ARG A C 1
ATOM 591 O O . ARG A 1 74 ? -22.601 -4.445 33.347 1.00 75.69 74 ARG A O 1
ATOM 598 N N . SER A 1 75 ? -20.660 -3.919 32.333 1.00 77.88 75 SER A N 1
ATOM 599 C CA . SER A 1 75 ? -20.071 -3.285 33.522 1.00 77.88 75 SER A CA 1
ATOM 600 C C . SER A 1 75 ? -20.743 -1.946 33.838 1.00 77.88 75 SER A C 1
ATOM 602 O O . SER A 1 75 ? -21.124 -1.711 34.985 1.00 77.88 75 SER A O 1
ATOM 604 N N . LEU A 1 76 ? -21.001 -1.116 32.822 1.00 81.75 76 LEU A N 1
ATOM 605 C CA . LEU A 1 76 ? -21.677 0.174 32.990 1.00 81.75 76 LEU A CA 1
ATOM 606 C C . LEU A 1 76 ? -23.134 0.019 33.448 1.00 81.75 76 LEU A C 1
ATOM 608 O O . LEU A 1 76 ? -23.567 0.736 34.349 1.00 81.75 76 LEU A O 1
ATOM 612 N N . GLY A 1 77 ? -23.876 -0.953 32.904 1.00 83.12 77 GLY A N 1
ATOM 613 C CA . GLY A 1 77 ? -25.259 -1.215 33.319 1.00 83.12 77 GLY A CA 1
ATOM 614 C C . GLY A 1 77 ? -25.378 -1.540 34.812 1.00 83.12 77 GLY A C 1
ATOM 615 O O . GLY A 1 77 ? -26.216 -0.969 35.510 1.00 83.12 77 GLY A O 1
ATOM 616 N N . ARG A 1 78 ? -24.486 -2.393 35.336 1.00 82.69 78 ARG A N 1
ATOM 617 C CA . ARG A 1 78 ? -24.467 -2.755 36.765 1.00 82.69 78 ARG A CA 1
ATOM 618 C C . ARG A 1 78 ? -24.141 -1.567 37.665 1.00 82.69 78 ARG A C 1
ATOM 620 O O . ARG A 1 78 ? -24.796 -1.395 38.689 1.00 82.69 78 ARG A O 1
ATOM 627 N N . VAL A 1 79 ? -23.170 -0.735 37.287 1.00 87.06 79 VAL A N 1
ATOM 628 C CA . VAL A 1 79 ? -22.767 0.434 38.088 1.00 87.06 79 VAL A CA 1
ATOM 629 C C . VAL A 1 79 ? -23.870 1.497 38.114 1.00 87.06 79 VAL A C 1
ATOM 631 O O . VAL A 1 79 ? -24.161 2.052 39.177 1.00 87.06 79 VAL A O 1
ATOM 634 N N . THR A 1 80 ? -24.530 1.748 36.981 1.00 90.19 80 THR A N 1
ATOM 635 C CA . THR A 1 80 ? -25.661 2.686 36.899 1.00 90.19 80 THR A CA 1
ATOM 636 C C . THR A 1 80 ? -26.831 2.218 37.761 1.00 90.19 80 THR A C 1
ATOM 638 O O . THR A 1 80 ? -27.330 2.988 38.583 1.00 90.19 80 THR A O 1
ATOM 641 N N . ILE A 1 81 ? -27.214 0.940 37.657 1.00 90.19 81 ILE A N 1
ATOM 642 C CA . ILE A 1 81 ? -28.273 0.357 38.495 1.00 90.19 81 ILE A CA 1
ATOM 643 C C . ILE A 1 81 ? -27.889 0.433 39.978 1.00 90.19 81 ILE A C 1
ATOM 645 O O . ILE A 1 81 ? -28.694 0.877 40.795 1.00 90.19 81 ILE A O 1
ATOM 649 N N . ALA A 1 82 ? -26.654 0.075 40.341 1.00 91.25 82 ALA A N 1
ATOM 650 C CA . ALA A 1 82 ? -26.194 0.113 41.727 1.00 91.25 82 ALA A CA 1
ATOM 651 C C . ALA A 1 82 ? -26.270 1.526 42.328 1.00 91.25 82 ALA A C 1
ATOM 653 O O . ALA A 1 82 ? -26.742 1.686 43.455 1.00 91.25 82 ALA A O 1
ATOM 654 N N . LYS A 1 83 ? -25.878 2.563 41.576 1.00 90.12 83 LYS A N 1
ATOM 655 C CA . LYS A 1 83 ? -25.991 3.961 42.026 1.00 90.12 83 LYS A CA 1
ATOM 656 C C . LYS A 1 83 ? -27.447 4.398 42.203 1.00 90.12 83 LYS A C 1
ATOM 658 O O . LYS A 1 83 ? -27.767 5.032 43.211 1.00 90.12 83 LYS A O 1
ATOM 663 N N . ILE A 1 84 ? -28.332 4.035 41.273 1.00 92.62 84 ILE A N 1
ATOM 664 C CA . ILE A 1 84 ? -29.771 4.339 41.369 1.00 92.62 84 ILE A CA 1
ATOM 665 C C . ILE A 1 84 ? -30.372 3.669 42.613 1.00 92.62 84 ILE A C 1
ATOM 667 O O . ILE A 1 84 ? -31.046 4.320 43.417 1.00 92.62 84 ILE A O 1
ATOM 671 N N . VAL A 1 85 ? -30.064 2.389 42.829 1.00 94.19 85 VAL A N 1
ATOM 672 C CA . VAL A 1 85 ? -30.537 1.636 43.995 1.00 94.19 85 VAL A CA 1
ATOM 673 C C . VAL A 1 85 ? -29.980 2.230 45.288 1.00 94.19 85 VAL A C 1
ATOM 675 O O . VAL A 1 85 ? -30.746 2.445 46.229 1.00 94.19 85 VAL A O 1
ATOM 678 N N . ALA A 1 86 ? -28.693 2.574 45.343 1.00 93.44 86 ALA A N 1
ATOM 679 C CA . ALA A 1 86 ? -28.086 3.197 46.517 1.00 93.44 86 ALA A CA 1
ATOM 680 C C . ALA A 1 86 ? -28.756 4.535 46.877 1.00 93.44 86 ALA A C 1
ATOM 682 O O . ALA A 1 86 ? -29.068 4.773 48.048 1.00 93.44 86 ALA A O 1
ATOM 683 N N . ARG A 1 87 ? -29.057 5.376 45.878 1.00 91.56 87 ARG A N 1
ATOM 684 C CA . ARG A 1 87 ? -29.804 6.628 46.076 1.00 91.56 87 ARG A CA 1
ATOM 685 C C . ARG A 1 87 ? -31.206 6.364 46.626 1.00 91.56 87 ARG A C 1
ATOM 687 O O . ARG A 1 87 ? -31.617 7.019 47.581 1.00 91.56 87 ARG A O 1
ATOM 694 N N . SER A 1 88 ? -31.913 5.376 46.075 1.00 90.69 88 SER A N 1
ATOM 695 C CA . SER A 1 88 ? -33.261 5.018 46.535 1.00 90.69 88 SER A CA 1
ATOM 696 C C . SER A 1 88 ? -33.279 4.491 47.977 1.00 90.69 88 SER A C 1
ATOM 698 O O . SER A 1 88 ? -34.162 4.851 48.756 1.00 90.69 88 SER A O 1
ATOM 700 N N . ARG A 1 89 ? -32.272 3.698 48.369 1.00 90.88 89 ARG A N 1
ATOM 701 C CA . ARG A 1 89 ? -32.124 3.185 49.739 1.00 90.88 89 ARG A CA 1
ATOM 702 C C . ARG A 1 89 ? -31.851 4.311 50.733 1.00 90.88 89 ARG A C 1
ATOM 704 O O . ARG A 1 89 ? -32.501 4.349 51.773 1.00 90.88 89 ARG A O 1
ATOM 711 N N . ARG A 1 90 ? -30.963 5.255 50.394 1.00 86.06 90 ARG A N 1
ATOM 712 C CA . ARG A 1 90 ? -30.690 6.441 51.230 1.00 86.06 90 ARG A CA 1
ATOM 713 C C . ARG A 1 90 ? -31.942 7.295 51.441 1.00 86.06 90 ARG A C 1
ATOM 715 O O . ARG A 1 90 ? -32.242 7.655 52.573 1.00 86.06 90 ARG A O 1
ATOM 722 N N . ALA A 1 91 ? -32.711 7.547 50.381 1.00 85.31 91 ALA A N 1
ATOM 723 C CA . ALA A 1 91 ? -33.951 8.320 50.477 1.00 85.31 91 ALA A CA 1
ATOM 724 C C . ALA A 1 91 ? -35.023 7.635 51.351 1.00 85.31 91 ALA A C 1
ATOM 726 O O . ALA A 1 91 ? -35.732 8.302 52.102 1.00 85.31 91 ALA A O 1
ATOM 727 N N . ARG A 1 92 ? -35.131 6.299 51.293 1.00 83.75 92 ARG A N 1
ATOM 728 C CA . ARG A 1 92 ? -36.061 5.539 52.150 1.00 83.75 92 ARG A CA 1
ATOM 729 C C . ARG A 1 92 ? -35.622 5.495 53.613 1.00 83.75 92 ARG A C 1
ATOM 731 O O . ARG A 1 92 ? -36.479 5.580 54.485 1.00 83.75 92 ARG A O 1
ATOM 738 N N . ALA A 1 93 ? -34.322 5.369 53.881 1.00 84.06 93 ALA A N 1
ATOM 739 C CA . ALA A 1 93 ? -33.791 5.359 55.244 1.00 84.06 93 ALA A CA 1
ATOM 740 C C . ALA A 1 93 ? -34.076 6.683 55.976 1.00 84.06 93 ALA A C 1
ATOM 742 O O . ALA A 1 93 ? -34.548 6.653 57.109 1.00 84.06 93 ALA A O 1
ATOM 743 N N . ALA A 1 94 ? -33.902 7.821 55.291 1.00 82.06 94 ALA A N 1
ATOM 744 C CA . ALA A 1 94 ? -34.210 9.144 55.838 1.00 82.06 94 ALA A CA 1
ATOM 745 C C . ALA A 1 94 ? -35.699 9.311 56.208 1.00 82.06 94 ALA A C 1
ATOM 747 O O . ALA A 1 94 ? -36.011 9.804 57.286 1.00 82.06 94 ALA A O 1
ATOM 748 N N . ARG A 1 95 ? -36.627 8.828 55.363 1.00 78.25 95 ARG A N 1
ATOM 749 C CA . ARG A 1 95 ? -38.075 8.854 55.668 1.00 78.25 95 ARG A CA 1
ATOM 750 C C . ARG A 1 95 ? -38.464 7.968 56.851 1.00 78.25 95 ARG A C 1
ATOM 752 O O . ARG A 1 95 ? -39.388 8.303 57.581 1.00 78.25 95 ARG A O 1
ATOM 759 N N . ARG A 1 96 ? -37.782 6.833 57.029 1.00 74.81 96 ARG A N 1
ATOM 760 C CA . ARG A 1 96 ? -38.059 5.901 58.132 1.00 74.81 96 ARG A CA 1
ATOM 761 C C . ARG A 1 96 ? -37.666 6.487 59.488 1.00 74.81 96 ARG A C 1
ATOM 763 O O . ARG A 1 96 ? -38.367 6.256 60.464 1.00 74.81 96 ARG A O 1
ATOM 770 N N . GLN A 1 97 ? -36.569 7.244 59.535 1.00 75.25 97 GLN A N 1
ATOM 771 C CA . GLN A 1 97 ? -36.127 7.928 60.752 1.00 75.25 97 GLN A CA 1
ATOM 772 C C . GLN A 1 97 ? -37.090 9.042 61.169 1.00 75.25 97 GLN A C 1
ATOM 774 O O . GLN A 1 97 ? -37.430 9.110 62.343 1.00 75.25 97 GLN A O 1
ATOM 779 N N . SER A 1 98 ? -37.614 9.835 60.227 1.00 69.19 98 SER A N 1
ATOM 780 C CA . SER A 1 98 ? -38.596 10.885 60.545 1.00 69.19 98 SER A CA 1
ATOM 781 C C . SER A 1 98 ? -39.936 10.353 61.065 1.00 69.19 98 SER A C 1
ATOM 783 O O . SER A 1 98 ? -40.613 11.047 61.807 1.00 69.19 98 SER A O 1
ATOM 785 N N . THR A 1 99 ? -40.330 9.132 60.691 1.00 70.62 99 THR A N 1
ATOM 786 C CA . THR A 1 99 ? -41.547 8.484 61.216 1.00 70.62 99 THR A CA 1
ATOM 787 C C . THR A 1 99 ? -41.350 7.794 62.565 1.00 70.62 99 THR A C 1
ATOM 789 O O . THR A 1 99 ? -42.334 7.419 63.181 1.00 70.62 99 THR A O 1
ATOM 792 N N . LEU A 1 100 ? -40.106 7.567 63.001 1.00 68.25 100 LEU A N 1
ATOM 793 C CA . LEU A 1 100 ? -39.795 6.952 64.301 1.00 68.25 100 LEU A CA 1
ATOM 794 C C . LEU A 1 100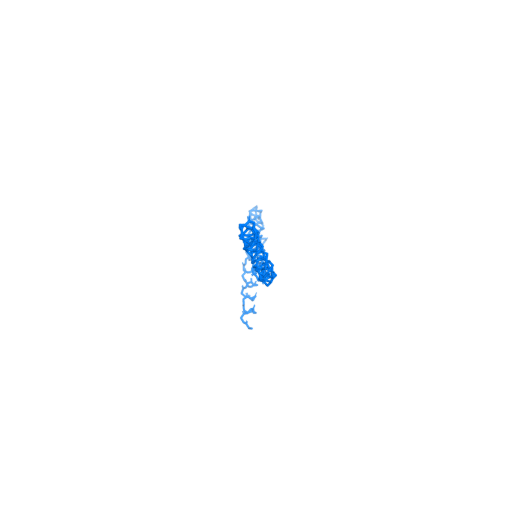 ? -39.512 7.996 65.393 1.00 68.25 100 LEU A C 1
ATOM 796 O O . LEU A 1 100 ? -39.432 7.635 66.561 1.00 68.25 100 LEU A O 1
ATOM 800 N N . SER A 1 101 ? -39.320 9.263 65.015 1.00 58.19 101 SER A N 1
ATOM 801 C CA . SER A 1 101 ? -39.061 10.381 65.930 1.00 58.19 101 SER A CA 1
ATOM 802 C C . SER A 1 101 ? -40.287 11.272 66.183 1.00 58.19 101 SER A C 1
ATOM 804 O O . SER A 1 101 ? -40.119 12.359 66.730 1.00 58.19 101 SER A O 1
ATOM 806 N N . ALA A 1 102 ? -41.470 10.862 65.721 1.00 55.25 102 ALA A N 1
ATOM 807 C CA . ALA A 1 102 ? -42.759 11.525 65.929 1.00 55.25 102 ALA A CA 1
ATOM 808 C C . ALA A 1 102 ? -43.653 10.612 66.769 1.00 55.25 102 ALA A C 1
ATOM 810 O O . ALA A 1 102 ? -44.365 11.147 67.643 1.00 55.25 102 ALA A O 1
#